Protein AF-A0A257PDE6-F1 (afdb_monomer_lite)

Secondary structure (DSSP, 8-state):
-EEEEEPTTEEEEEE--TTSEEEEEEEES-EEETTEEE-TT-EEEE-TT-SEEEEEESS-EEEEEEEE----S--EEETTEEESSHHHHHHHHHHHHTT-S---------

Radius of gyration: 19.86 Å; chains: 1; bounding box: 30×49×51 Å

Sequence (110 aa):
MAVVTLRPGGRVTLPAPAARNVLFYTVRGDVAVAGTNVQRFQLVQFAQDGDDICVESADGATLLFGHADPINEPVAAYGPFVMNTHAEIEQAIRDYRAGKFEGVDVGKPA

pLDDT: mean 93.08, std 10.69, range [46.0, 98.56]

Structure (mmCIF, N/CA/C/O backbone):
data_AF-A0A257PDE6-F1
#
_entry.id   AF-A0A257PDE6-F1
#
loop_
_atom_site.group_PDB
_atom_site.id
_atom_site.type_symbol
_atom_site.label_atom_id
_atom_site.label_alt_id
_atom_site.label_comp_id
_atom_site.label_asym_id
_atom_site.label_entity_id
_atom_site.label_seq_id
_atom_site.pdbx_PDB_ins_code
_atom_site.Cartn_x
_atom_site.Cartn_y
_atom_site.Cartn_z
_atom_site.occupancy
_atom_site.B_iso_or_equiv
_atom_site.auth_seq_id
_atom_site.auth_comp_id
_atom_site.auth_asym_id
_atom_site.auth_atom_id
_atom_site.pdbx_PDB_model_num
ATOM 1 N N . MET A 1 1 ? -7.818 3.612 -3.236 1.00 89.00 1 MET A N 1
ATOM 2 C CA . MET A 1 1 ? -6.814 4.099 -2.263 1.00 89.00 1 MET A CA 1
ATOM 3 C C . MET A 1 1 ? -7.414 5.265 -1.499 1.00 89.00 1 MET A C 1
ATOM 5 O O . MET A 1 1 ? -8.109 6.065 -2.114 1.00 89.00 1 MET A O 1
ATOM 9 N N . ALA A 1 2 ? -7.176 5.348 -0.194 1.00 95.81 2 ALA A N 1
ATOM 10 C CA . ALA A 1 2 ? -7.679 6.414 0.664 1.00 95.81 2 ALA A CA 1
ATOM 11 C C . ALA A 1 2 ? -6.596 6.878 1.646 1.00 95.81 2 ALA A C 1
ATOM 13 O O . ALA A 1 2 ? -5.737 6.095 2.052 1.00 95.81 2 ALA A O 1
ATOM 14 N N . VAL A 1 3 ? -6.665 8.148 2.042 1.00 98.25 3 VAL A N 1
ATOM 15 C CA . VAL A 1 3 ? -5.912 8.675 3.185 1.00 98.25 3 VAL A CA 1
ATOM 16 C C . VAL A 1 3 ? -6.825 8.613 4.400 1.00 98.25 3 VAL A C 1
ATOM 18 O O . VAL A 1 3 ? -7.934 9.144 4.361 1.00 98.25 3 VAL A O 1
ATOM 21 N N . VAL A 1 4 ? -6.369 7.971 5.470 1.00 98.12 4 VAL A N 1
ATOM 22 C CA . VAL A 1 4 ? -7.146 7.805 6.701 1.00 98.12 4 VAL A CA 1
ATOM 23 C C . VAL A 1 4 ? -6.428 8.520 7.834 1.00 98.12 4 VAL A C 1
ATOM 25 O O . VAL A 1 4 ? -5.269 8.223 8.115 1.00 98.12 4 VAL A O 1
ATOM 28 N N . THR A 1 5 ? -7.115 9.452 8.491 1.00 98.31 5 THR A N 1
ATOM 29 C CA . THR A 1 5 ? -6.571 10.205 9.628 1.00 98.31 5 THR A CA 1
ATOM 30 C C . THR A 1 5 ? -7.337 9.861 10.894 1.00 98.31 5 THR A C 1
ATOM 32 O O . THR A 1 5 ? -8.542 10.093 10.990 1.00 98.31 5 THR A O 1
ATOM 35 N N . LEU A 1 6 ? -6.616 9.345 11.882 1.00 98.31 6 LEU A N 1
ATOM 36 C CA . LEU A 1 6 ? -7.105 9.043 13.218 1.00 98.31 6 LEU A CA 1
ATOM 37 C C . LEU A 1 6 ? -6.717 10.188 14.152 1.00 98.31 6 LEU A C 1
ATOM 39 O O . LEU A 1 6 ? -5.557 10.597 14.206 1.00 98.31 6 LEU A O 1
ATOM 43 N N . ARG A 1 7 ? -7.691 10.701 14.904 1.00 98.25 7 ARG A N 1
ATOM 44 C CA . ARG A 1 7 ? -7.417 11.566 16.063 1.00 98.25 7 ARG A CA 1
ATOM 45 C C . ARG A 1 7 ? -6.815 10.722 17.203 1.00 98.25 7 ARG A C 1
ATOM 47 O O . ARG A 1 7 ? -6.952 9.500 17.148 1.00 98.25 7 ARG A O 1
ATOM 54 N N . PRO A 1 8 ? -6.190 11.333 18.226 1.00 98.38 8 PRO A N 1
ATOM 55 C CA . PRO A 1 8 ? -5.808 10.616 19.443 1.00 98.38 8 PRO A CA 1
ATOM 56 C C . PRO A 1 8 ? -6.986 9.827 20.031 1.00 98.38 8 PRO A C 1
ATOM 58 O O . PRO A 1 8 ? -8.112 10.331 20.064 1.00 98.38 8 PRO A O 1
ATOM 61 N N . GLY A 1 9 ? -6.737 8.581 20.430 1.00 98.00 9 GLY A N 1
ATOM 62 C CA . GLY A 1 9 ? -7.749 7.606 20.856 1.00 98.00 9 GLY A CA 1
ATOM 63 C C . GLY A 1 9 ? -8.698 7.134 19.745 1.00 98.00 9 GLY A C 1
ATOM 64 O O . GLY A 1 9 ? -9.711 6.494 20.025 1.00 98.00 9 GLY A O 1
ATOM 65 N N . GLY A 1 10 ? -8.427 7.492 18.490 1.00 97.50 10 GLY A N 1
ATOM 66 C CA . GLY A 1 10 ? -9.283 7.202 17.348 1.00 97.50 10 GLY A CA 1
ATOM 67 C C . GLY A 1 10 ? -9.211 5.742 16.919 1.00 97.50 10 GLY A C 1
ATOM 68 O O . GLY A 1 10 ? -8.160 5.105 16.988 1.00 97.50 10 GLY A O 1
ATOM 69 N N . ARG A 1 11 ? -10.331 5.246 16.389 1.00 97.88 11 ARG A N 1
ATOM 70 C CA . ARG A 1 11 ? -10.481 3.895 15.848 1.00 97.88 11 ARG A CA 1
ATOM 71 C C . ARG A 1 11 ? -11.252 3.942 14.536 1.00 97.88 11 ARG A C 1
ATOM 73 O O . ARG A 1 11 ? -12.196 4.719 14.401 1.00 97.88 11 ARG A O 1
ATOM 80 N N . VAL A 1 12 ? -10.861 3.110 13.578 1.00 97.81 12 VAL A N 1
ATOM 81 C CA . VAL A 1 12 ? -11.521 2.982 12.277 1.00 97.81 12 VAL A CA 1
ATOM 82 C C . VAL A 1 12 ? -11.572 1.519 11.858 1.00 97.81 12 VAL A C 1
ATOM 84 O O . VAL A 1 12 ? -10.652 0.748 12.125 1.00 97.81 12 VAL A O 1
ATOM 87 N N . THR A 1 13 ? -12.664 1.140 11.206 1.00 97.44 13 THR A N 1
ATOM 88 C CA . THR A 1 13 ? -12.795 -0.146 10.515 1.00 97.44 13 THR A CA 1
ATOM 89 C C . THR A 1 13 ? -12.664 0.118 9.021 1.00 97.44 13 THR A C 1
ATOM 91 O O . THR A 1 13 ? -13.343 1.001 8.496 1.00 97.44 13 THR A O 1
ATOM 94 N N . LEU A 1 14 ? -11.737 -0.574 8.363 1.00 96.50 14 LEU A N 1
ATOM 95 C CA . LEU A 1 14 ? -11.455 -0.432 6.937 1.00 96.50 14 LEU A CA 1
ATOM 96 C C . LEU A 1 14 ? -11.800 -1.743 6.228 1.00 96.50 14 LEU A C 1
ATOM 98 O O . LEU A 1 14 ? -11.478 -2.802 6.767 1.00 96.50 14 LEU A O 1
ATOM 102 N N . PRO A 1 15 ? -12.385 -1.681 5.021 1.00 95.38 15 PRO A N 1
ATOM 103 C CA . PRO A 1 15 ? -12.767 -2.878 4.287 1.00 95.38 15 PRO A CA 1
ATOM 104 C C . PRO A 1 15 ? -11.525 -3.666 3.885 1.00 95.38 15 PRO A C 1
ATOM 106 O O . PRO A 1 15 ? -10.630 -3.123 3.245 1.00 95.38 15 PRO A O 1
ATOM 109 N N . ALA A 1 16 ? -11.486 -4.954 4.179 1.00 94.31 16 ALA A N 1
ATOM 110 C CA . ALA A 1 16 ? -10.418 -5.861 3.779 1.00 94.31 16 ALA A CA 1
ATOM 111 C C . ALA A 1 16 ? -10.999 -7.078 3.050 1.00 94.31 16 ALA A C 1
ATOM 113 O O . ALA A 1 16 ? -10.901 -8.181 3.572 1.00 94.31 16 ALA A O 1
ATOM 114 N N . PRO A 1 17 ? -11.607 -6.899 1.859 1.00 92.56 17 PRO A N 1
ATOM 115 C CA . PRO A 1 17 ? -12.349 -7.970 1.209 1.00 92.56 17 PRO A CA 1
ATOM 116 C C . PRO A 1 17 ? -11.454 -9.167 0.883 1.00 92.56 17 PRO A C 1
ATOM 118 O O . PRO A 1 17 ? -10.333 -8.990 0.393 1.00 92.56 17 PRO A O 1
ATOM 121 N N . ALA A 1 18 ? -11.992 -10.370 1.072 1.00 92.62 18 ALA A N 1
ATOM 122 C CA . ALA A 1 18 ? -11.332 -11.608 0.689 1.00 92.62 18 ALA A CA 1
ATOM 123 C C . ALA A 1 18 ? -10.879 -11.601 -0.787 1.00 92.62 18 ALA A C 1
ATOM 125 O O . ALA A 1 18 ? -11.471 -10.944 -1.648 1.00 92.62 18 ALA A O 1
ATOM 126 N N . ALA A 1 19 ? -9.815 -12.355 -1.074 1.00 93.69 19 ALA A N 1
ATOM 127 C CA . ALA A 1 19 ? -9.169 -12.473 -2.386 1.00 93.69 19 ALA A CA 1
ATOM 128 C C . ALA A 1 19 ? -8.600 -11.165 -2.982 1.00 93.69 19 ALA A C 1
ATOM 130 O O . ALA A 1 19 ? -8.254 -11.129 -4.165 1.00 93.69 19 ALA A O 1
ATOM 131 N N . ARG A 1 20 ? -8.463 -10.091 -2.189 1.00 95.31 20 ARG A N 1
ATOM 132 C CA . ARG A 1 20 ? -7.794 -8.846 -2.598 1.00 95.31 20 ARG A CA 1
ATOM 133 C C . ARG A 1 20 ? -6.461 -8.659 -1.901 1.00 95.31 20 ARG A C 1
ATOM 135 O O . ARG A 1 20 ? -6.300 -8.995 -0.734 1.00 95.31 20 ARG A O 1
ATOM 142 N N . ASN A 1 21 ? -5.518 -8.022 -2.588 1.00 96.19 21 ASN A N 1
ATOM 143 C CA . ASN A 1 21 ? -4.363 -7.441 -1.916 1.00 96.19 21 ASN A CA 1
ATOM 144 C C . ASN A 1 21 ? -4.854 -6.292 -1.037 1.00 96.19 21 ASN A C 1
ATOM 146 O O . ASN A 1 21 ? -5.432 -5.349 -1.570 1.00 96.19 21 ASN A O 1
ATOM 150 N N . VAL A 1 22 ? -4.612 -6.355 0.273 1.00 96.94 22 VAL A N 1
ATOM 151 C CA . VAL A 1 22 ? -4.978 -5.310 1.239 1.00 96.94 22 VAL A CA 1
ATOM 152 C C . VAL A 1 22 ? -3.720 -4.859 1.968 1.00 96.94 22 VAL A C 1
ATOM 154 O O . VAL A 1 22 ? -2.954 -5.684 2.473 1.00 96.94 22 VAL A O 1
ATOM 157 N N . LEU A 1 23 ? -3.504 -3.547 2.026 1.00 97.31 23 LEU A N 1
ATOM 158 C CA . LEU A 1 23 ? -2.369 -2.955 2.719 1.00 97.31 23 LEU A CA 1
ATOM 159 C C . LEU A 1 23 ? -2.713 -1.610 3.353 1.00 97.31 23 LEU A C 1
ATOM 161 O O . LEU A 1 23 ? -3.603 -0.884 2.899 1.00 97.31 23 LEU A O 1
ATOM 165 N N . PHE A 1 24 ? -1.929 -1.235 4.357 1.00 98.06 24 PHE A N 1
ATOM 166 C CA . PHE A 1 24 ? -1.750 0.171 4.686 1.00 98.06 24 PHE A CA 1
ATOM 167 C C . PHE A 1 24 ? -0.280 0.516 4.897 1.00 98.06 24 PHE A C 1
ATOM 169 O O . PHE A 1 24 ? 0.540 -0.337 5.224 1.00 98.06 24 PHE A O 1
ATOM 176 N N . TYR A 1 25 ? 0.036 1.797 4.750 1.00 98.44 25 TYR A N 1
ATOM 177 C CA . TYR A 1 25 ? 1.321 2.377 5.106 1.00 98.44 25 TYR A CA 1
ATOM 178 C C . TYR A 1 25 ? 1.138 3.490 6.137 1.00 98.44 25 TYR A C 1
ATOM 180 O O . TYR A 1 25 ? 0.342 4.411 5.926 1.00 98.44 25 TYR A O 1
ATOM 188 N N . THR A 1 26 ? 1.881 3.428 7.239 1.00 98.19 26 THR A N 1
ATOM 189 C CA . THR A 1 26 ? 1.805 4.429 8.309 1.00 98.19 26 THR A CA 1
ATOM 190 C C . THR A 1 26 ? 2.649 5.651 7.949 1.00 98.19 26 THR A C 1
ATOM 192 O O . THR A 1 26 ? 3.874 5.594 7.947 1.00 98.19 26 THR A O 1
ATOM 195 N N . VAL A 1 27 ? 2.019 6.787 7.652 1.00 98.25 27 VAL A N 1
ATOM 196 C CA . VAL A 1 27 ? 2.715 8.035 7.279 1.00 98.25 27 VAL A CA 1
ATOM 197 C C . VAL A 1 27 ? 3.109 8.846 8.512 1.00 98.25 27 VAL A C 1
ATOM 199 O O . VAL A 1 27 ? 4.174 9.462 8.547 1.00 98.25 27 VAL A O 1
ATOM 202 N N . ARG A 1 28 ? 2.231 8.890 9.519 1.00 98.06 28 ARG A N 1
ATOM 203 C CA . ARG A 1 28 ? 2.424 9.638 10.769 1.00 98.06 28 ARG A CA 1
ATOM 204 C C . ARG A 1 28 ? 1.806 8.885 11.932 1.00 98.06 28 ARG A C 1
ATOM 206 O O . ARG A 1 28 ? 0.765 8.261 11.746 1.00 98.06 28 ARG A O 1
ATOM 213 N N . GLY A 1 29 ? 2.401 9.062 13.109 1.00 97.88 29 GLY A N 1
ATOM 214 C CA . GLY A 1 29 ? 1.979 8.387 14.331 1.00 97.88 29 GLY A CA 1
ATOM 215 C C . GLY A 1 29 ? 2.170 6.878 14.250 1.00 97.88 29 GLY A C 1
ATOM 216 O O . GLY A 1 29 ? 2.704 6.366 13.266 1.00 97.88 29 GLY A O 1
ATOM 217 N N . ASP A 1 30 ? 1.690 6.203 15.283 1.00 98.19 30 ASP A N 1
ATOM 218 C CA . ASP A 1 30 ? 1.737 4.753 15.405 1.00 98.19 30 ASP A CA 1
ATOM 219 C C . ASP A 1 30 ? 0.309 4.229 15.565 1.00 98.19 30 ASP A C 1
ATOM 221 O O . ASP A 1 30 ? -0.589 4.937 16.044 1.00 98.19 30 ASP A O 1
ATOM 225 N N . VAL A 1 31 ? 0.082 2.997 15.124 1.00 98.50 31 VAL A N 1
ATOM 226 C CA . VAL A 1 31 ? -1.233 2.359 15.180 1.00 98.50 31 VAL A CA 1
ATOM 227 C C . VAL A 1 31 ? -1.144 0.955 15.743 1.00 98.50 31 VAL A C 1
ATOM 229 O O . VAL A 1 31 ? -0.161 0.255 15.529 1.00 98.50 31 VAL A O 1
ATOM 232 N N . ALA A 1 32 ? -2.206 0.512 16.403 1.00 98.25 32 ALA A N 1
ATOM 233 C CA . ALA A 1 32 ? -2.417 -0.887 16.716 1.00 98.25 32 ALA A CA 1
ATOM 234 C C . ALA A 1 32 ? -3.412 -1.499 15.720 1.00 98.25 32 ALA A C 1
ATOM 236 O O . ALA A 1 32 ? -4.441 -0.906 15.387 1.00 98.25 32 ALA A O 1
ATOM 237 N N . VAL A 1 33 ? -3.098 -2.699 15.241 1.00 96.81 33 VAL A N 1
ATOM 238 C CA . VAL A 1 33 ? -3.970 -3.507 14.383 1.00 96.81 33 VAL A CA 1
ATOM 239 C C . VAL A 1 33 ? -3.779 -4.976 14.741 1.00 96.81 33 VAL A C 1
ATOM 241 O O . VAL A 1 33 ? -2.650 -5.433 14.895 1.00 96.81 33 VAL A O 1
ATOM 244 N N . ALA A 1 34 ? -4.877 -5.714 14.928 1.00 91.50 34 ALA A N 1
ATOM 245 C CA . ALA A 1 34 ? -4.845 -7.131 15.320 1.00 91.50 34 ALA A CA 1
ATOM 246 C C . ALA A 1 34 ? -3.908 -7.426 16.521 1.00 91.50 34 ALA A C 1
ATOM 248 O O . ALA A 1 34 ? -3.172 -8.409 16.529 1.00 91.50 34 ALA A O 1
ATOM 249 N N . GLY A 1 35 ? -3.887 -6.535 17.522 1.00 91.56 35 GLY A N 1
ATOM 250 C CA . GLY A 1 35 ? -3.025 -6.658 18.707 1.00 91.56 35 GLY A CA 1
ATOM 251 C C . GLY A 1 35 ? -1.535 -6.372 18.470 1.00 91.56 35 GLY A C 1
ATOM 252 O O . GLY A 1 35 ? -0.739 -6.499 19.396 1.00 91.56 35 GLY A O 1
ATOM 253 N N . THR A 1 36 ? -1.149 -5.970 17.259 1.00 96.44 36 THR A N 1
ATOM 254 C CA . THR A 1 36 ? 0.230 -5.636 16.888 1.00 96.44 36 THR A CA 1
ATOM 255 C C . THR A 1 36 ? 0.396 -4.128 16.777 1.00 96.44 36 THR A C 1
ATOM 257 O O . THR A 1 36 ? -0.404 -3.463 16.121 1.00 96.44 36 THR A O 1
ATOM 260 N N . ASN A 1 37 ? 1.451 -3.589 17.391 1.00 97.81 37 ASN A N 1
ATOM 261 C CA . ASN A 1 37 ? 1.820 -2.188 17.224 1.00 97.81 37 ASN A CA 1
ATOM 262 C C . ASN A 1 37 ? 2.633 -1.996 15.938 1.00 97.81 37 ASN A C 1
ATOM 264 O O . ASN A 1 37 ? 3.603 -2.716 15.696 1.00 97.81 37 ASN A O 1
ATOM 268 N N . VAL A 1 38 ? 2.255 -1.002 15.147 1.00 98.19 38 VAL A N 1
ATOM 269 C CA . VAL A 1 38 ? 2.847 -0.663 13.857 1.00 98.19 38 VAL A CA 1
ATOM 270 C C . VAL A 1 38 ? 3.311 0.781 13.916 1.00 98.19 38 VAL A C 1
ATOM 272 O O . VAL A 1 38 ? 2.522 1.710 14.093 1.00 98.19 38 VAL A O 1
ATOM 275 N N . GLN A 1 39 ? 4.613 0.951 13.753 1.00 98.19 39 GLN A N 1
ATOM 276 C CA . GLN A 1 39 ? 5.283 2.238 13.843 1.00 98.19 39 GLN A CA 1
ATOM 277 C C . GLN A 1 39 ? 5.118 3.033 12.546 1.00 98.19 39 GLN A C 1
ATOM 279 O O . GLN A 1 39 ? 4.838 2.475 11.475 1.00 98.19 39 GLN A O 1
ATOM 284 N N . ARG A 1 40 ? 5.366 4.343 12.608 1.00 97.50 40 ARG A N 1
ATOM 285 C CA . ARG A 1 40 ? 5.503 5.157 11.391 1.00 97.50 40 ARG A CA 1
ATOM 286 C C . ARG A 1 40 ? 6.500 4.550 10.392 1.00 97.50 40 ARG A C 1
ATOM 288 O O . ARG A 1 40 ? 7.523 3.975 10.759 1.00 97.50 40 ARG A O 1
ATOM 295 N N . PHE A 1 41 ? 6.220 4.767 9.114 1.00 98.06 41 PHE A N 1
ATOM 296 C CA . PHE A 1 41 ? 6.986 4.318 7.950 1.00 98.06 41 PHE A CA 1
ATOM 297 C C . PHE A 1 41 ? 7.040 2.806 7.726 1.00 98.06 41 PHE A C 1
ATOM 299 O O . PHE A 1 41 ? 7.909 2.320 7.002 1.00 98.06 41 PHE A O 1
ATOM 306 N N . GLN A 1 42 ? 6.085 2.069 8.290 1.00 98.31 42 GLN A N 1
ATOM 307 C CA . GLN A 1 42 ? 5.915 0.646 8.029 1.00 98.31 42 GLN A CA 1
ATOM 308 C C . GLN A 1 42 ? 4.777 0.395 7.039 1.00 98.31 42 GLN A C 1
ATOM 310 O O . GLN A 1 42 ? 3.722 1.030 7.100 1.00 98.31 42 GLN A O 1
ATOM 315 N N . LEU A 1 43 ? 5.018 -0.547 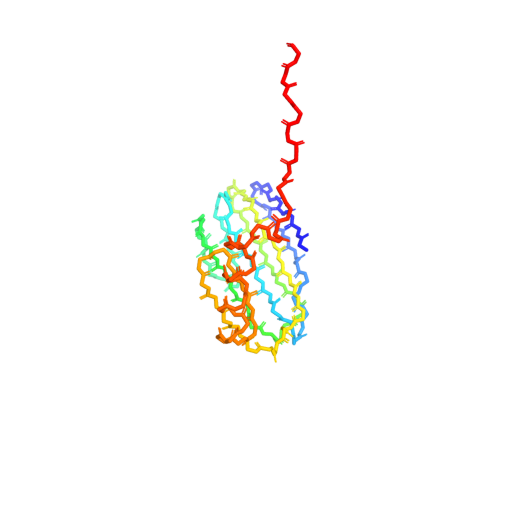6.127 1.00 98.06 43 LEU A N 1
ATOM 316 C CA . LEU A 1 43 ? 4.005 -1.140 5.264 1.00 98.06 43 LEU A CA 1
ATOM 317 C C . LEU A 1 43 ? 3.481 -2.405 5.941 1.00 98.06 43 LEU A C 1
ATOM 319 O O . LEU A 1 43 ? 4.267 -3.276 6.310 1.00 98.06 43 LEU A O 1
ATOM 323 N N . VAL A 1 44 ? 2.165 -2.515 6.059 1.00 97.31 44 VAL A N 1
ATOM 324 C CA . VAL A 1 44 ? 1.482 -3.710 6.552 1.00 97.31 44 VAL A CA 1
ATOM 325 C C . VAL A 1 44 ? 0.669 -4.289 5.414 1.00 97.31 44 VAL A C 1
ATOM 327 O O . VAL A 1 44 ? -0.122 -3.577 4.797 1.00 97.31 44 VAL A O 1
ATOM 330 N N . GLN A 1 45 ? 0.858 -5.577 5.155 1.00 96.12 45 GLN A N 1
ATOM 331 C CA . GLN A 1 45 ? 0.047 -6.352 4.229 1.00 96.12 45 GLN A CA 1
ATOM 332 C C . GLN A 1 45 ? -0.775 -7.362 5.025 1.00 96.12 45 GLN A C 1
ATOM 334 O O . GLN A 1 45 ? -0.261 -7.995 5.947 1.00 96.12 45 GLN A O 1
ATOM 339 N N . PHE A 1 46 ? -2.044 -7.503 4.664 1.00 95.06 46 PHE A N 1
ATOM 340 C CA . PHE A 1 46 ? -2.967 -8.425 5.316 1.00 95.06 46 PHE A CA 1
ATOM 341 C C . PHE A 1 46 ? -3.148 -9.697 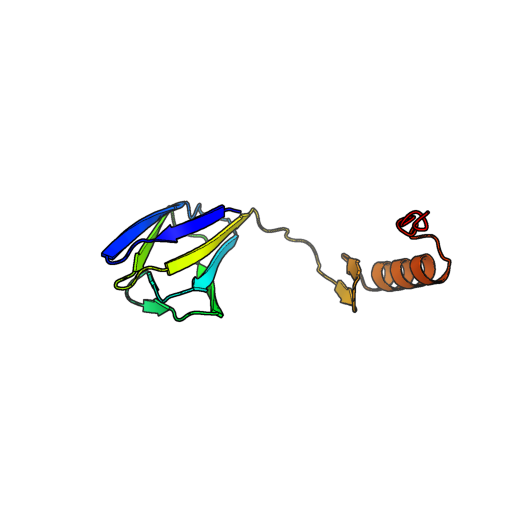4.492 1.00 95.06 46 PHE A C 1
ATOM 343 O O . PHE A 1 46 ? -2.924 -9.708 3.278 1.00 95.06 46 PHE A O 1
ATOM 350 N N . ALA A 1 47 ? -3.568 -10.765 5.167 1.00 91.94 47 ALA A N 1
ATO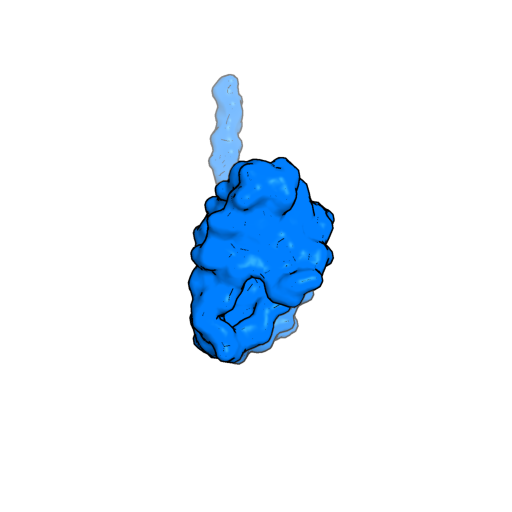M 351 C CA . ALA A 1 47 ? -4.058 -11.960 4.501 1.00 91.94 47 ALA A CA 1
ATOM 352 C C . ALA A 1 47 ? -5.362 -11.652 3.741 1.00 91.94 47 ALA A C 1
ATOM 354 O O . ALA A 1 47 ? -6.103 -10.731 4.086 1.00 91.94 47 ALA A O 1
ATOM 355 N N . GLN A 1 48 ? -5.612 -12.403 2.667 1.00 90.38 48 GLN A N 1
ATOM 356 C CA . GLN A 1 48 ? -6.734 -12.177 1.749 1.00 90.38 48 GLN A CA 1
ATOM 357 C C . GLN A 1 48 ? -7.971 -13.012 2.130 1.00 90.38 48 GLN A C 1
ATOM 359 O O . GLN A 1 48 ? -8.667 -13.530 1.257 1.00 90.38 48 GLN A O 1
ATOM 364 N N . ASP A 1 49 ? -8.203 -13.205 3.424 1.00 89.12 49 ASP A N 1
ATOM 365 C CA . ASP A 1 49 ? -9.214 -14.104 3.996 1.00 89.12 49 ASP A CA 1
ATOM 366 C C . ASP A 1 49 ? -10.159 -13.407 4.992 1.00 89.12 49 ASP A C 1
ATOM 368 O O . ASP A 1 49 ? -11.000 -14.064 5.603 1.00 89.12 49 ASP A O 1
ATOM 372 N N . GLY A 1 50 ? -10.027 -12.088 5.151 1.00 84.31 50 GLY A N 1
ATOM 373 C CA . GLY A 1 50 ? -10.864 -11.276 6.029 1.00 84.31 50 GLY A CA 1
ATOM 374 C C . GLY A 1 50 ? -12.010 -10.556 5.315 1.00 84.31 50 GLY A C 1
ATOM 375 O O . GLY A 1 50 ? -12.170 -10.640 4.097 1.00 84.31 50 GLY A O 1
ATOM 376 N N . ASP A 1 51 ? -12.776 -9.813 6.116 1.00 88.38 51 ASP A N 1
ATOM 377 C CA . ASP A 1 51 ? -13.807 -8.875 5.652 1.00 88.38 51 ASP A CA 1
ATOM 378 C C . ASP A 1 51 ? -13.419 -7.427 5.962 1.00 88.38 51 ASP A C 1
ATOM 380 O O . ASP A 1 51 ? -13.532 -6.550 5.108 1.00 88.38 51 ASP A O 1
ATOM 384 N N . ASP A 1 52 ? -12.906 -7.186 7.171 1.00 95.25 52 ASP A N 1
ATOM 385 C CA . ASP A 1 52 ? -12.568 -5.867 7.693 1.00 95.25 52 ASP A CA 1
ATOM 386 C C . ASP A 1 52 ? -11.294 -5.913 8.547 1.00 95.25 52 ASP A C 1
ATOM 388 O O . ASP A 1 52 ? -11.008 -6.897 9.234 1.00 95.25 52 ASP A O 1
ATOM 392 N N . ILE A 1 53 ? -10.557 -4.801 8.572 1.00 95.44 53 ILE A N 1
ATOM 393 C CA . ILE A 1 53 ? -9.454 -4.567 9.507 1.00 95.44 53 ILE A CA 1
ATOM 394 C C . ILE A 1 53 ? -9.790 -3.414 10.437 1.00 95.44 53 ILE A C 1
ATOM 396 O O . ILE A 1 53 ? -10.254 -2.350 10.026 1.00 95.44 53 ILE A O 1
ATOM 400 N N . CYS A 1 54 ? -9.507 -3.614 11.716 1.00 97.12 54 CYS A N 1
ATOM 401 C CA . CYS A 1 54 ? -9.691 -2.586 12.714 1.00 97.12 54 CYS A CA 1
ATOM 402 C C . CYS A 1 54 ? -8.351 -1.968 13.101 1.00 97.12 54 CYS A C 1
ATOM 404 O O . CYS A 1 54 ? -7.478 -2.662 13.619 1.00 97.12 54 CYS A O 1
ATOM 406 N N . VAL A 1 55 ? -8.233 -0.657 12.912 1.00 98.06 55 VAL A N 1
ATOM 407 C CA . VAL A 1 55 ? -7.025 0.104 13.223 1.00 98.06 55 VAL A CA 1
ATOM 408 C C . VAL A 1 55 ? -7.342 1.169 14.261 1.00 98.06 55 VAL A C 1
ATOM 410 O O . VAL A 1 55 ? -8.342 1.881 14.153 1.00 98.06 55 VAL A O 1
ATOM 413 N N . GLU A 1 56 ? -6.490 1.285 15.269 1.00 98.25 56 GLU A N 1
ATOM 414 C CA . GLU A 1 56 ? -6.626 2.265 16.344 1.00 98.25 56 GLU A CA 1
ATOM 415 C C . GLU A 1 56 ? -5.300 2.964 16.631 1.00 98.25 56 GLU A C 1
ATOM 417 O O . GLU A 1 56 ? -4.232 2.454 16.306 1.00 98.25 56 GLU A O 1
ATOM 422 N N . SER A 1 57 ? -5.360 4.157 17.215 1.00 98.44 57 SER A N 1
ATOM 423 C CA . SER A 1 57 ? -4.169 4.924 17.574 1.00 98.44 57 SER A CA 1
ATOM 424 C C . SER A 1 57 ? -4.382 5.662 18.886 1.00 98.44 57 SER A C 1
ATOM 426 O O . SER A 1 57 ? -5.370 6.380 19.042 1.00 98.44 57 SER A O 1
ATOM 428 N N . ALA A 1 58 ? -3.438 5.518 19.816 1.00 97.62 58 ALA A N 1
ATOM 429 C CA . ALA A 1 58 ? -3.458 6.239 21.086 1.00 97.62 58 ALA A CA 1
ATOM 430 C C . ALA A 1 58 ? -3.210 7.742 20.876 1.00 97.62 58 ALA A C 1
ATOM 432 O O . ALA A 1 58 ? -4.010 8.565 21.317 1.00 97.62 58 ALA A O 1
ATOM 433 N N . ASP A 1 59 ? -2.171 8.091 20.114 1.00 98.00 59 ASP A N 1
ATOM 434 C CA . ASP A 1 59 ? -1.719 9.478 19.923 1.00 98.00 59 ASP A CA 1
ATOM 435 C C . ASP A 1 59 ? -2.176 10.102 18.591 1.00 98.00 59 ASP A C 1
ATOM 437 O O . ASP A 1 59 ? -1.887 11.262 18.294 1.00 98.00 59 ASP A O 1
ATOM 441 N N . GLY A 1 60 ? -2.939 9.351 17.793 1.00 98.31 60 GLY A N 1
ATOM 442 C CA . GLY A 1 60 ? -3.393 9.745 16.464 1.00 98.31 60 GLY A CA 1
ATOM 443 C C . GLY A 1 60 ? -2.401 9.345 15.372 1.00 98.31 60 GLY A C 1
ATOM 444 O O . GLY A 1 60 ? -1.198 9.219 15.596 1.00 98.31 60 GLY A O 1
ATOM 445 N N . ALA A 1 61 ? -2.916 9.137 14.159 1.00 98.56 61 ALA A N 1
ATOM 446 C CA . ALA A 1 61 ? -2.126 8.616 13.048 1.00 98.56 61 ALA A CA 1
ATOM 447 C C . ALA A 1 61 ? -2.665 9.041 11.677 1.00 98.56 61 ALA A C 1
ATOM 449 O O . ALA A 1 61 ? -3.815 9.456 11.525 1.00 98.56 61 ALA A O 1
ATOM 450 N N . THR A 1 62 ? -1.826 8.914 10.650 1.00 98.56 62 THR A N 1
ATOM 451 C CA . THR A 1 62 ? -2.218 9.056 9.242 1.00 98.56 62 THR A CA 1
ATOM 452 C C . THR A 1 62 ? -1.737 7.849 8.459 1.00 98.56 62 THR A C 1
ATOM 454 O O . THR A 1 62 ? -0.548 7.535 8.482 1.00 98.56 62 THR A O 1
ATOM 457 N N . LEU A 1 63 ? -2.653 7.208 7.741 1.00 98.44 63 LEU A N 1
ATOM 458 C CA . LEU A 1 63 ? -2.414 5.997 6.969 1.00 98.44 63 LEU A CA 1
ATOM 459 C C . LEU A 1 63 ? -2.699 6.247 5.488 1.00 98.44 63 LEU A C 1
ATOM 461 O O . LEU A 1 63 ? -3.680 6.910 5.143 1.00 98.44 63 LEU A O 1
ATOM 465 N N . LEU A 1 64 ? -1.882 5.662 4.615 1.00 98.44 64 LEU A N 1
ATOM 466 C CA . LEU A 1 64 ? -2.271 5.388 3.233 1.00 98.44 64 LEU A CA 1
ATOM 467 C C . LEU A 1 64 ? -2.845 3.983 3.195 1.00 98.44 64 LEU A C 1
ATOM 469 O O . LEU A 1 64 ? -2.123 3.023 3.434 1.00 98.44 64 LEU A O 1
ATOM 473 N N . PHE A 1 65 ? -4.132 3.866 2.910 1.00 98.19 65 PHE A N 1
ATOM 474 C CA . PHE A 1 65 ? -4.832 2.593 2.863 1.00 98.19 65 PHE A CA 1
ATOM 475 C C . PHE A 1 65 ? -5.209 2.240 1.422 1.00 98.19 65 PHE A C 1
ATOM 477 O O . PHE A 1 65 ? -5.689 3.086 0.655 1.00 98.19 65 PHE A O 1
ATOM 484 N N . GLY A 1 66 ? -5.015 0.981 1.040 1.00 97.19 66 GLY A N 1
ATOM 485 C CA . GLY A 1 66 ? -5.344 0.507 -0.294 1.00 97.19 66 GLY A CA 1
ATOM 486 C C . GLY A 1 66 ? -5.703 -0.967 -0.315 1.00 97.19 66 GLY A C 1
ATOM 487 O O . GLY A 1 66 ? -5.110 -1.778 0.391 1.00 97.19 66 GLY A O 1
ATOM 488 N N . HIS A 1 67 ? -6.648 -1.307 -1.185 1.00 96.12 67 HIS A N 1
ATOM 489 C CA . HIS A 1 67 ? -6.857 -2.676 -1.612 1.00 96.12 67 HIS A CA 1
ATOM 490 C C . HIS A 1 67 ? -7.155 -2.728 -3.110 1.00 96.12 67 HIS A C 1
ATOM 492 O O . HIS A 1 67 ? -7.695 -1.769 -3.672 1.00 96.12 67 HIS A O 1
ATOM 498 N N . ALA A 1 68 ? -6.808 -3.838 -3.751 1.00 95.81 68 ALA A N 1
ATOM 499 C CA . ALA A 1 68 ? -7.036 -4.068 -5.173 1.00 95.81 68 ALA A CA 1
ATOM 500 C C . ALA A 1 68 ? -7.095 -5.566 -5.475 1.00 95.81 68 ALA A C 1
ATOM 502 O O . ALA A 1 68 ? -6.578 -6.384 -4.709 1.00 95.81 68 ALA A O 1
ATOM 503 N N . ASP A 1 69 ? -7.701 -5.911 -6.605 1.00 95.69 69 ASP A N 1
ATOM 504 C CA . ASP A 1 69 ? -7.625 -7.271 -7.124 1.00 95.69 69 ASP A CA 1
ATOM 505 C C . ASP A 1 69 ? -6.155 -7.610 -7.461 1.00 95.69 69 ASP A C 1
ATOM 507 O O . ASP A 1 69 ? -5.405 -6.728 -7.904 1.00 95.69 69 ASP A O 1
ATOM 511 N N . PRO A 1 70 ? -5.692 -8.849 -7.216 1.00 93.50 70 PRO A N 1
ATOM 512 C CA . PRO A 1 70 ? -4.348 -9.256 -7.596 1.00 93.50 70 PRO A CA 1
ATOM 513 C C . PRO A 1 70 ? -4.171 -9.174 -9.114 1.00 93.50 70 PRO A C 1
ATOM 515 O O . PRO A 1 70 ? -4.999 -9.683 -9.864 1.00 93.50 70 PRO A O 1
ATOM 518 N N . ILE A 1 71 ? -3.071 -8.564 -9.565 1.00 94.12 71 ILE A N 1
ATOM 519 C CA . ILE A 1 71 ? -2.787 -8.416 -11.001 1.00 94.12 71 ILE A CA 1
ATOM 520 C C . ILE A 1 71 ? -2.563 -9.768 -11.691 1.00 94.12 71 ILE A C 1
ATOM 522 O O . ILE A 1 71 ? -2.963 -9.938 -12.831 1.00 94.12 71 ILE A O 1
ATOM 526 N N . ASN A 1 72 ? -1.970 -10.743 -10.989 1.00 94.06 72 ASN A N 1
ATOM 527 C CA . ASN A 1 72 ? -1.721 -12.108 -11.477 1.00 94.06 72 ASN A CA 1
ATOM 528 C C . ASN A 1 72 ? -0.977 -12.200 -12.822 1.00 94.06 72 ASN A C 1
ATOM 530 O O . ASN A 1 72 ? -1.091 -13.194 -13.537 1.00 94.06 72 ASN A O 1
ATOM 534 N N . GLU A 1 73 ? -0.161 -11.199 -13.132 1.00 96.81 73 GLU A N 1
ATOM 535 C CA . GLU A 1 73 ? 0.699 -11.173 -14.307 1.00 96.81 73 GLU A CA 1
ATOM 536 C C . GLU A 1 73 ? 2.174 -11.113 -13.890 1.00 96.81 73 GLU A C 1
ATOM 538 O O . GLU A 1 73 ? 2.492 -10.610 -12.805 1.00 96.81 73 GLU A O 1
ATOM 543 N N . PRO A 1 74 ? 3.099 -11.604 -14.733 1.00 96.62 74 PRO A N 1
ATOM 544 C CA . PRO A 1 74 ? 4.523 -11.399 -14.517 1.00 96.62 74 PRO A CA 1
ATOM 545 C C . PRO A 1 74 ? 4.854 -9.907 -14.408 1.00 96.62 74 PRO A C 1
ATOM 547 O O . PRO A 1 74 ? 4.287 -9.086 -15.128 1.00 96.62 74 PRO A O 1
ATOM 550 N N . VAL A 1 75 ? 5.799 -9.575 -13.528 1.00 96.56 75 VAL A N 1
ATOM 551 C CA . VAL A 1 75 ? 6.314 -8.213 -13.351 1.00 96.56 75 VAL A CA 1
ATOM 552 C C . VAL A 1 75 ? 7.811 -8.222 -13.635 1.00 96.56 75 VAL A C 1
ATOM 554 O O . VAL A 1 75 ? 8.590 -8.847 -12.915 1.00 96.56 75 VAL A O 1
ATOM 557 N N . ALA A 1 76 ? 8.218 -7.505 -14.677 1.00 97.50 76 ALA A N 1
ATOM 558 C CA . ALA A 1 76 ? 9.601 -7.199 -15.006 1.00 97.50 76 ALA A CA 1
ATOM 559 C C . ALA A 1 76 ? 9.821 -5.694 -14.821 1.00 97.50 76 ALA A C 1
ATOM 561 O O . ALA A 1 76 ? 9.132 -4.886 -15.436 1.00 97.50 76 ALA A O 1
ATOM 562 N N . ALA A 1 77 ? 10.779 -5.303 -13.980 1.00 96.75 77 ALA A N 1
ATOM 563 C CA . ALA A 1 77 ? 11.056 -3.898 -13.690 1.00 96.75 77 ALA A CA 1
ATOM 564 C C . ALA A 1 77 ? 12.538 -3.569 -13.900 1.00 96.75 77 ALA A C 1
ATOM 566 O O . ALA A 1 77 ? 13.416 -4.313 -13.461 1.00 96.75 77 ALA A O 1
ATOM 567 N N . TYR A 1 78 ? 12.815 -2.437 -14.549 1.00 97.12 78 TYR A N 1
ATOM 568 C CA . TYR A 1 78 ? 14.163 -1.893 -14.694 1.00 97.12 78 TYR A CA 1
ATOM 569 C C . TYR A 1 78 ? 14.132 -0.363 -14.753 1.00 97.12 78 TYR A C 1
ATOM 571 O O . TYR A 1 78 ? 13.637 0.234 -15.712 1.00 97.12 78 TYR A O 1
ATOM 579 N N . GLY A 1 79 ? 14.696 0.278 -13.725 1.00 94.81 79 GLY A N 1
ATOM 580 C CA . GLY A 1 79 ? 14.701 1.736 -13.607 1.00 94.81 79 GLY A CA 1
ATOM 581 C C . GLY A 1 79 ? 13.271 2.302 -13.622 1.00 94.81 79 GLY A C 1
ATOM 582 O O . GLY A 1 79 ? 12.480 1.916 -12.765 1.00 94.81 79 GLY A O 1
ATOM 583 N N . PRO A 1 80 ? 12.924 3.203 -14.562 1.00 94.62 80 PRO A N 1
ATOM 584 C CA . PRO A 1 80 ? 11.593 3.807 -14.642 1.00 94.62 80 PRO A CA 1
ATOM 585 C C . PRO A 1 80 ? 10.551 2.937 -15.369 1.00 94.62 80 PRO A C 1
ATOM 587 O O . PRO A 1 80 ? 9.405 3.360 -15.492 1.00 94.62 80 PRO A O 1
ATOM 590 N N . PHE A 1 81 ? 10.927 1.762 -15.889 1.00 96.75 81 PHE A N 1
ATOM 591 C CA . PHE A 1 81 ? 10.044 0.922 -16.701 1.00 96.75 81 PHE A CA 1
ATOM 592 C C . PHE A 1 81 ? 9.585 -0.316 -15.932 1.00 96.75 81 PHE A C 1
ATOM 594 O O . PHE A 1 81 ? 10.400 -1.021 -15.332 1.0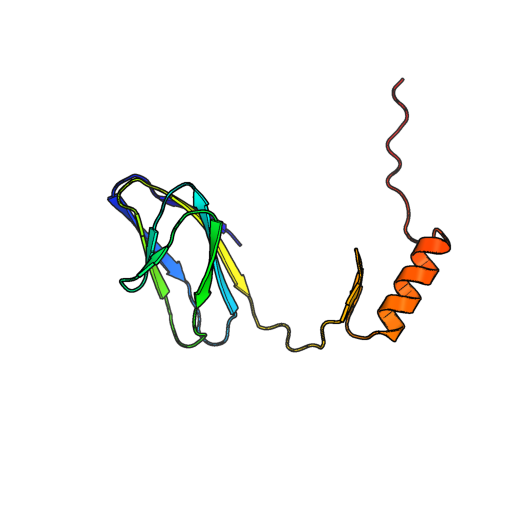0 96.75 81 PHE A O 1
ATOM 601 N N . VAL A 1 82 ? 8.284 -0.595 -16.001 1.00 97.19 82 VAL A N 1
ATOM 602 C CA . VAL A 1 82 ? 7.646 -1.802 -15.468 1.00 97.19 82 VAL A CA 1
ATOM 603 C C . VAL A 1 82 ? 6.791 -2.399 -16.584 1.00 97.19 82 VAL A C 1
ATOM 605 O O . VAL A 1 82 ? 5.900 -1.722 -17.085 1.00 97.19 82 VAL A O 1
ATOM 608 N N . MET A 1 83 ? 7.096 -3.632 -16.983 1.00 97.56 83 MET A N 1
ATOM 609 C CA . MET A 1 83 ? 6.432 -4.394 -18.051 1.00 97.56 83 MET A CA 1
ATOM 610 C C . MET A 1 83 ? 6.184 -5.836 -17.580 1.00 97.56 83 MET A C 1
ATOM 612 O O . MET A 1 83 ? 6.491 -6.171 -16.433 1.00 97.56 83 MET A O 1
ATOM 616 N N . ASN A 1 84 ? 5.679 -6.714 -18.448 1.00 98.00 84 ASN A N 1
ATOM 617 C CA . ASN A 1 84 ? 5.460 -8.118 -18.106 1.00 98.00 84 ASN A CA 1
ATOM 618 C C . ASN A 1 84 ? 6.675 -9.004 -18.442 1.00 98.00 84 ASN A C 1
ATOM 620 O O . ASN A 1 84 ? 6.911 -10.015 -17.782 1.00 98.00 84 ASN A O 1
ATOM 624 N N . THR A 1 85 ? 7.493 -8.632 -19.432 1.00 98.12 85 THR A N 1
ATOM 625 C CA . THR A 1 85 ? 8.653 -9.427 -19.879 1.00 98.12 85 THR A CA 1
ATOM 626 C C . THR A 1 85 ? 9.937 -8.604 -20.029 1.00 98.12 85 THR A C 1
ATOM 628 O O . THR A 1 85 ? 9.918 -7.383 -20.176 1.00 98.12 85 THR A O 1
ATOM 631 N N . HIS A 1 86 ? 11.095 -9.278 -20.046 1.00 97.50 86 HIS A N 1
ATOM 632 C CA . HIS A 1 86 ? 12.383 -8.611 -20.285 1.00 97.50 86 HIS A CA 1
ATOM 633 C C . HIS A 1 86 ? 12.480 -7.999 -21.694 1.00 97.50 86 HIS A C 1
ATOM 635 O O . HIS A 1 86 ? 13.011 -6.904 -21.855 1.00 97.50 86 HIS A O 1
ATOM 641 N N . ALA A 1 87 ? 11.919 -8.666 -22.708 1.00 98.19 87 ALA A N 1
ATOM 642 C CA . ALA A 1 87 ? 11.913 -8.167 -24.083 1.00 98.19 87 ALA A CA 1
ATOM 643 C C . ALA A 1 87 ? 11.143 -6.839 -24.215 1.00 98.19 87 ALA A C 1
ATOM 645 O O . ALA A 1 87 ? 11.575 -5.934 -24.931 1.00 98.19 87 ALA A O 1
ATOM 646 N N . GLU A 1 88 ? 10.032 -6.698 -23.487 1.00 98.25 88 GLU A N 1
ATOM 647 C CA . GLU A 1 88 ? 9.271 -5.447 -23.410 1.00 98.25 88 GLU A CA 1
ATOM 648 C C . GLU A 1 88 ? 10.056 -4.338 -22.703 1.00 98.25 88 GLU A C 1
ATOM 650 O O . GLU A 1 88 ? 10.021 -3.193 -23.150 1.00 98.25 88 GLU A O 1
ATOM 655 N N . ILE A 1 89 ? 10.818 -4.664 -21.652 1.00 98.19 89 ILE A N 1
ATOM 656 C CA . ILE A 1 89 ? 11.726 -3.706 -21.002 1.00 98.19 89 ILE A CA 1
ATOM 657 C C . ILE A 1 89 ? 12.781 -3.195 -21.988 1.00 98.19 89 ILE A C 1
ATOM 659 O O . ILE A 1 89 ? 12.991 -1.987 -22.099 1.00 98.19 89 ILE A O 1
ATOM 663 N N . GLU A 1 90 ? 13.429 -4.084 -22.743 1.00 97.81 90 GLU A N 1
ATOM 664 C CA . GLU A 1 90 ? 14.407 -3.671 -23.752 1.00 97.81 90 GLU A CA 1
ATOM 665 C C . GLU A 1 90 ? 13.779 -2.793 -24.840 1.00 97.81 90 GLU A C 1
ATOM 667 O O . GLU A 1 90 ? 14.396 -1.825 -25.295 1.00 97.81 90 GLU A O 1
ATOM 672 N N . GLN A 1 91 ? 12.551 -3.114 -25.253 1.00 97.75 91 GLN A N 1
ATOM 673 C CA . GLN A 1 91 ? 11.801 -2.316 -26.216 1.00 97.75 91 GLN A CA 1
ATOM 674 C C . GLN A 1 91 ? 11.494 -0.919 -25.663 1.00 97.75 91 GLN A C 1
ATOM 676 O O . GLN A 1 91 ? 11.798 0.064 -26.338 1.00 97.75 91 GLN A O 1
ATOM 681 N N . ALA A 1 92 ? 11.002 -0.81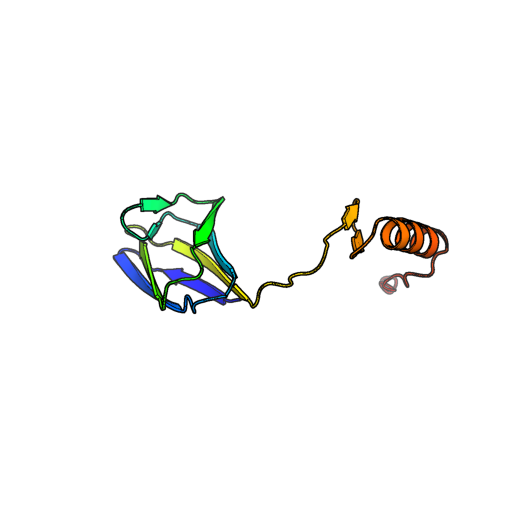4 -24.425 1.00 96.75 92 ALA A N 1
ATOM 682 C CA 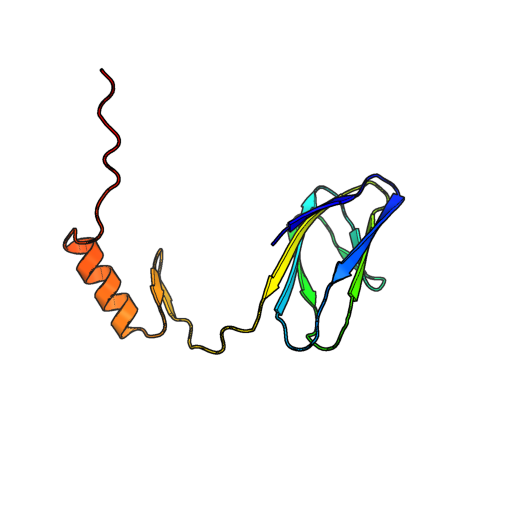. ALA A 1 92 ? 10.736 0.465 -23.767 1.00 96.75 92 ALA A CA 1
ATOM 683 C C . ALA A 1 92 ? 12.003 1.333 -23.671 1.00 96.75 92 ALA A C 1
ATOM 685 O O . ALA A 1 92 ? 11.971 2.527 -23.970 1.00 96.75 92 ALA A O 1
ATOM 686 N N . ILE A 1 93 ? 13.153 0.727 -23.352 1.00 96.06 93 ILE A N 1
ATOM 687 C CA . ILE A 1 93 ? 14.447 1.423 -23.332 1.00 96.06 93 ILE A CA 1
ATOM 688 C C . ILE A 1 93 ? 14.833 1.925 -24.731 1.00 96.06 93 ILE A C 1
ATOM 690 O O . ILE A 1 93 ? 15.307 3.058 -24.862 1.00 96.06 93 ILE A O 1
ATOM 694 N N . ARG A 1 94 ? 14.661 1.107 -25.783 1.00 96.25 94 ARG A N 1
ATOM 695 C CA . ARG A 1 94 ? 14.933 1.520 -27.173 1.00 96.25 94 ARG A CA 1
ATOM 696 C C . ARG A 1 94 ? 14.042 2.685 -27.589 1.00 96.25 94 ARG A C 1
ATOM 698 O O . ARG A 1 94 ? 14.545 3.645 -28.163 1.00 96.25 94 ARG A O 1
ATOM 705 N N . ASP A 1 95 ? 12.754 2.616 -27.278 1.00 95.31 95 ASP A N 1
ATOM 706 C CA . ASP A 1 95 ? 11.784 3.643 -27.648 1.00 95.31 95 ASP A CA 1
ATOM 707 C C . ASP A 1 95 ? 12.027 4.959 -26.900 1.00 95.31 95 ASP A C 1
ATOM 709 O O . ASP A 1 95 ? 12.004 6.024 -27.519 1.00 95.31 95 ASP A O 1
ATOM 713 N N . TYR A 1 96 ? 12.370 4.896 -25.610 1.00 93.62 96 TYR A N 1
ATOM 714 C CA . TYR A 1 96 ? 12.789 6.068 -24.843 1.00 93.62 96 TYR A CA 1
ATOM 715 C C . TYR A 1 96 ? 14.044 6.717 -25.443 1.00 93.62 96 TYR A C 1
ATOM 717 O O . TYR A 1 96 ? 14.068 7.920 -25.696 1.00 93.62 96 TYR A O 1
ATOM 725 N N . ARG A 1 97 ? 15.077 5.920 -25.750 1.00 92.56 97 ARG A N 1
ATOM 726 C CA . ARG A 1 97 ? 16.318 6.412 -26.382 1.00 92.56 97 ARG A CA 1
ATOM 727 C C . ARG A 1 97 ? 16.091 6.982 -27.781 1.00 92.56 97 ARG A C 1
ATOM 729 O O . ARG A 1 97 ? 16.826 7.873 -28.192 1.00 92.56 97 ARG A O 1
ATOM 736 N N . ALA A 1 98 ? 15.092 6.478 -28.500 1.00 93.94 98 ALA A N 1
ATOM 737 C CA . ALA A 1 98 ? 14.684 6.983 -29.806 1.00 93.94 98 ALA A CA 1
ATOM 738 C C . ALA A 1 98 ? 13.810 8.250 -29.724 1.00 93.94 98 ALA A C 1
ATOM 740 O O . ALA A 1 98 ? 13.364 8.734 -30.761 1.00 93.94 98 ALA A O 1
ATOM 741 N N . GLY A 1 99 ? 13.540 8.774 -28.520 1.00 90.88 99 GLY A N 1
ATOM 742 C CA . GLY A 1 99 ? 12.719 9.970 -28.326 1.00 90.88 99 GLY A CA 1
ATOM 743 C C . GLY A 1 99 ? 11.232 9.756 -28.614 1.00 90.88 99 GLY A C 1
ATOM 744 O O . GLY A 1 99 ? 10.523 10.721 -28.871 1.00 90.88 99 GLY A O 1
ATOM 745 N N . LYS A 1 100 ? 10.743 8.508 -28.589 1.00 90.56 100 LYS A N 1
ATOM 746 C CA . LYS A 1 100 ? 9.322 8.194 -28.834 1.00 90.56 100 LYS A CA 1
ATOM 747 C C . LYS A 1 100 ? 8.423 8.428 -27.619 1.00 90.56 100 LYS A C 1
ATOM 749 O O . LYS A 1 100 ? 7.210 8.295 -27.719 1.00 90.56 100 LYS A O 1
ATOM 754 N N . PHE A 1 101 ? 9.020 8.720 -26.469 1.00 86.81 101 PHE A N 1
ATOM 755 C CA . PHE A 1 101 ? 8.313 9.109 -25.259 1.00 86.81 101 PHE A CA 1
ATOM 756 C C . PHE A 1 101 ? 8.254 10.635 -25.305 1.00 86.81 101 PHE A C 1
ATOM 758 O O . PHE A 1 101 ? 9.273 11.288 -25.084 1.00 86.81 101 PHE A O 1
ATOM 765 N N . GLU A 1 102 ? 7.110 11.195 -25.701 1.00 73.88 102 GLU A N 1
ATOM 766 C CA . GLU A 1 102 ? 6.956 12.645 -25.845 1.00 73.88 102 GLU A CA 1
ATOM 767 C C . GLU A 1 102 ? 7.295 13.357 -24.524 1.00 73.88 102 GLU A C 1
ATOM 769 O O . GLU A 1 102 ? 6.844 12.966 -23.444 1.00 73.88 102 GLU A O 1
ATOM 774 N N . GLY A 1 103 ? 8.141 14.386 -24.607 1.00 63.16 103 GLY A N 1
ATOM 775 C CA . GLY A 1 103 ? 8.470 15.241 -23.472 1.00 63.16 103 GLY A CA 1
ATOM 776 C C . GLY A 1 103 ? 7.324 16.206 -23.175 1.00 63.16 103 GLY A C 1
ATOM 777 O O . GLY A 1 103 ? 6.682 16.718 -24.087 1.00 63.16 103 GLY A O 1
ATOM 778 N N . VAL A 1 104 ? 7.085 16.485 -21.894 1.00 60.62 104 VAL A N 1
ATOM 779 C CA . VAL A 1 104 ? 6.184 17.569 -21.484 1.00 60.62 104 VAL A CA 1
ATOM 780 C C . VAL A 1 104 ? 6.811 18.894 -21.922 1.00 60.62 104 VAL A C 1
ATOM 782 O O . VAL A 1 104 ? 7.876 19.264 -21.426 1.00 60.62 104 VAL A O 1
ATOM 785 N N . ASP A 1 105 ? 6.163 19.602 -22.847 1.00 58.91 105 ASP A N 1
ATOM 786 C CA . ASP A 1 105 ? 6.550 20.956 -23.248 1.00 58.91 105 ASP A CA 1
ATOM 787 C C . ASP A 1 105 ? 6.242 21.919 -22.090 1.00 58.91 105 ASP A C 1
ATOM 789 O O . ASP A 1 105 ? 5.115 22.384 -21.902 1.00 58.91 105 ASP A O 1
ATOM 793 N N . VAL A 1 106 ? 7.231 22.155 -21.226 1.00 63.97 106 VAL A N 1
ATOM 794 C CA . VAL A 1 106 ? 7.130 23.168 -20.172 1.00 63.97 106 VAL A CA 1
ATOM 795 C C . VAL A 1 106 ? 7.429 24.506 -20.834 1.00 63.97 106 VAL A C 1
ATOM 797 O O . VAL A 1 106 ? 8.588 24.911 -20.931 1.00 63.97 106 VAL A O 1
ATOM 800 N N . GLY A 1 107 ? 6.373 25.148 -21.343 1.00 56.12 107 GLY A N 1
ATOM 801 C CA . GLY A 1 107 ? 6.437 26.429 -22.042 1.00 56.12 107 GLY A CA 1
ATOM 802 C C . GLY A 1 107 ? 7.428 27.394 -21.385 1.00 56.12 107 GLY A C 1
ATOM 803 O O . GLY A 1 107 ? 7.380 27.646 -20.179 1.00 56.12 107 GLY A O 1
ATOM 804 N N . LYS A 1 108 ? 8.366 27.897 -22.189 1.00 46.00 108 LYS A N 1
ATOM 805 C CA . LYS A 1 108 ? 9.420 28.824 -21.765 1.00 46.00 108 LYS A CA 1
ATOM 806 C C . LYS A 1 108 ? 8.786 30.039 -21.059 1.00 46.00 108 LYS A C 1
ATOM 808 O O . LYS A 1 108 ? 7.857 30.614 -21.628 1.00 46.00 108 LYS A O 1
ATOM 813 N N . PRO A 1 109 ? 9.243 30.443 -19.856 1.00 54.59 109 PRO A N 1
ATOM 814 C CA . PRO A 1 109 ? 8.705 31.632 -19.203 1.00 54.59 109 PRO A CA 1
ATOM 815 C C . PRO A 1 109 ? 8.979 32.870 -20.069 1.00 54.59 109 PRO A C 1
ATOM 817 O O . PRO A 1 109 ? 10.062 32.988 -20.651 1.00 54.59 109 PRO A O 1
ATOM 820 N N . ALA A 1 110 ? 7.954 33.721 -20.179 1.00 55.19 110 ALA A N 1
ATOM 821 C CA . ALA A 1 110 ? 7.958 34.983 -20.918 1.00 55.19 110 ALA A CA 1
ATOM 822 C C . ALA A 1 110 ? 8.964 35.998 -20.357 1.00 55.19 110 ALA A C 1
ATOM 824 O O . ALA A 1 110 ? 9.200 35.977 -19.126 1.00 55.19 110 ALA A O 1
#

Foldseek 3Di:
DDKDKAAAQGKDKAFQAAQKWWKKAWQDAWKDWPNDIGGHGDIDTDHRHDGITMIGHNHMTIMDIDIDHDPPAAWDDDDPDIDRDPVVVVVVVVCVVVCVPPDDCPDDDD